Protein 7RII (pdb70)

Radius of gyration: 7.55 Å; Cα contacts (8 Å, |Δi|>4): 58; chains: 1; bounding box: 17×19×12 Å

InterPro domains:
  IPR005535 Cyclotide [PF03784] (1-30)
  IPR005535 Cyclotide [PIRSF037891] (3-30)
  IPR005535 Cyclotide [PS51052] (1-30)
  IPR012323 Cyclotide, bracelet, conserved site [PS60008] (4-13)
  IPR036146 Cyclotide superfamily [SSF57038] (4-30)

Sequence (30 aa):
GFPCGESCVYLPCFTAAIGCSSCKSSKVCYKN

Secondary structure (DSSP, 8-state):
-EEEEEE-SSS--GGGGGT-EEETTEEEE-

GO terms:
  GO:0044179 hemolysis in another organism (P, IDA)
  GO:0051715 cytolysis in another organism (P, IDA)
  GO:0006952 defense response (P,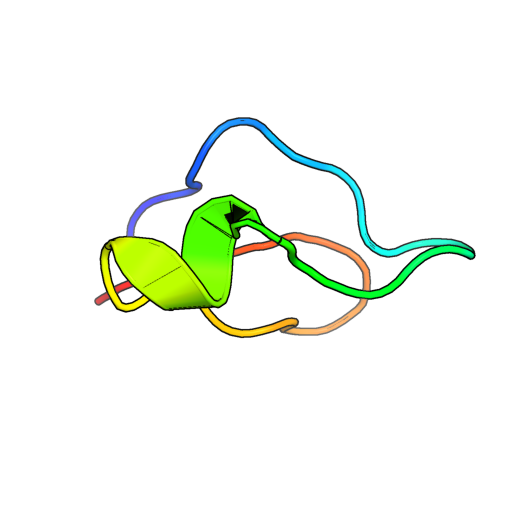 IDA)

B-factor: mean 9.74, std 4.04, range [5.7, 34.99]

Foldseek 3Di:
DAFPPDFPPPPWDPCVVVPWGDDPGTTDDD

Nearest PDB structures (foldseek):
  7rii-assembly1_A  TM=1.034E+00  e=4.623E-05  Pigea enneasperma
  7rih-assembly1_B-2  TM=9.687E-01  e=1.293E-04  Pigea enneasperma
  7rij-assembly1_A  TM=1.004E+00  e=1.822E-04  Pigea enneasperma
  7rih-assembly1_A  TM=4.133E-01  e=1.483E-04  Pigea enneasperma
  7rij-assembly1_B  TM=4.222E-01  e=3.154E-04  Pigea enneasperma

Solvent-accessible surface area: 2374 Å² total; per-residue (Å²): 63,147,86,32,78,45,70,11,103,201,107,81,12,137,29,64,96,118,42,4,65,66,138,110,121,61,0,71,89,129

Structure (mmCIF, N/CA/C/O backbone):
data_7RII
#
_entry.id   7RII
#
_cell.length_a   18.755
_cell.length_b   21.153
_cell.length_c   26.296
_cell.angle_alpha   87.250
_cell.angle_beta   82.940
_cell.angle_gamma   89.130
#
_symmetry.space_group_name_H-M   'P -1'
#
loop_
_entity.id
_entity.type
_entity.pdbx_description
1 polymer 'Cyclotide hyen-D'
2 non-polymer 'PHOSPHATE ION'
3 water water
#
loop_
_atom_site.group_PDB
_atom_site.id
_atom_site.type_symbol
_atom_site.label_atom_id
_atom_site.label_alt_id
_atom_site.label_comp_id
_atom_site.label_asym_id
_atom_site.label_entity_id
_atom_site.label_seq_id
_atom_site.pdbx_PDB_ins_code
_atom_site.Cartn_x
_atom_site.Cartn_y
_atom_site.Cartn_z
_atom_site.occupancy
_atom_site.B_iso_or_equiv
_atom_site.auth_seq_id
_atom_site.auth_comp_id
_atom_site.auth_asym_id
_atom_site.auth_atom_id
_atom_site.pdbx_PDB_model_num
ATOM 1 N N . GLY A 1 1 ? 6.792 11.720 0.397 1.00 6.75 1 GLY A N 1
ATOM 2 C CA . GLY A 1 1 ? 8.129 12.352 0.463 1.00 6.85 1 GLY A CA 1
ATOM 3 C C . GLY A 1 1 ? 8.652 12.549 1.869 1.00 6.82 1 GLY A C 1
ATOM 4 O O . GLY A 1 1 ? 9.817 12.897 2.040 1.00 6.98 1 GLY A O 1
ATOM 10 N N . PHE A 1 2 ? 7.820 12.309 2.881 1.00 6.71 2 PHE A N 1
ATOM 11 C CA . PHE A 1 2 ? 8.182 12.558 4.280 1.00 6.81 2 PHE A CA 1
ATOM 12 C C . PHE A 1 2 ? 8.290 11.258 5.055 1.00 6.55 2 PHE A C 1
ATOM 13 O O . PHE A 1 2 ? 7.397 10.408 4.966 1.00 6.36 2 PHE A O 1
ATOM 30 N N . PRO A 1 3 ? 9.354 11.055 5.822 1.00 6.61 3 PRO A N 1
ATOM 31 C CA . PRO A 1 3 ? 9.440 9.832 6.623 1.00 6.41 3 PRO A CA 1
ATOM 32 C C . PRO A 1 3 ? 8.398 9.820 7.721 1.00 7.36 3 PRO A C 1
ATOM 33 O O . PRO A 1 3 ? 8.022 10.861 8.257 1.00 8.27 3 PRO A O 1
ATOM 44 N N . CYS A 1 4 ? 7.938 8.622 8.058 1.00 6.73 4 CYS A N 1
ATOM 45 C CA . CYS A 1 4 ? 6.913 8.437 9.070 1.00 7.58 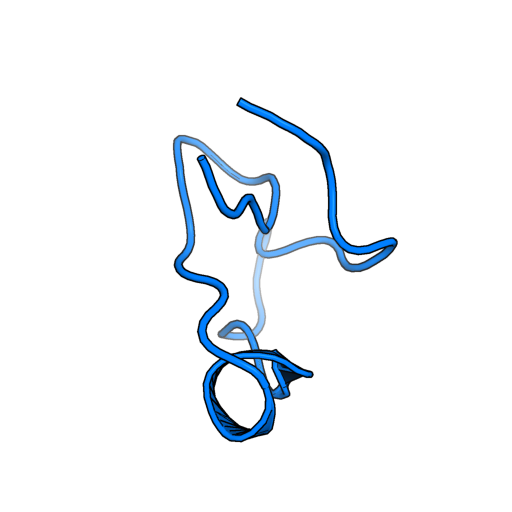4 CYS A CA 1
ATOM 46 C C . CYS A 1 4 ? 7.471 8.033 10.423 1.00 7.60 4 CYS A C 1
ATOM 47 O O . CYS A 1 4 ? 6.694 7.740 11.338 1.00 10.05 4 CYS A O 1
ATOM 54 N N . GLY A 1 5 ? 8.789 8.020 10.584 1.00 6.55 5 GLY A N 1
ATOM 55 C CA . GLY A 1 5 ? 9.402 7.641 11.844 1.00 6.77 5 GLY A CA 1
ATOM 56 C C . GLY A 1 5 ? 9.380 6.160 12.145 1.00 7.10 5 GLY A C 1
ATOM 57 O O . GLY A 1 5 ? 9.207 5.775 13.313 1.00 8.58 5 GLY A O 1
ATOM 61 N N . GLU A 1 6 ? 9.541 5.319 11.133 1.00 6.93 6 GLU A N 1
ATOM 62 C CA . GLU A 1 6 ? 9.425 3.882 11.319 1.00 6.12 6 GLU A CA 1
ATOM 63 C C . GLU A 1 6 ? 10.307 3.190 10.293 1.00 5.90 6 GLU A C 1
ATOM 64 O O . GLU A 1 6 ? 10.188 3.439 9.091 1.00 7.33 6 GLU A O 1
ATOM 76 N N . SER A 1 7 ? 11.196 2.323 10.772 1.00 6.47 7 SER A N 1
ATOM 77 C CA . SER A 1 7 ? 12.016 1.481 9.914 1.00 7.63 7 SER A CA 1
ATOM 78 C C . SER A 1 7 ? 11.197 0.337 9.336 1.00 7.67 7 SER A C 1
ATOM 79 O O . SER A 1 7 ? 10.368 -0.256 10.028 1.00 9.18 7 SER A O 1
ATOM 87 N N . CYS A 1 8 ? 11.443 -0.004 8.079 1.00 5.99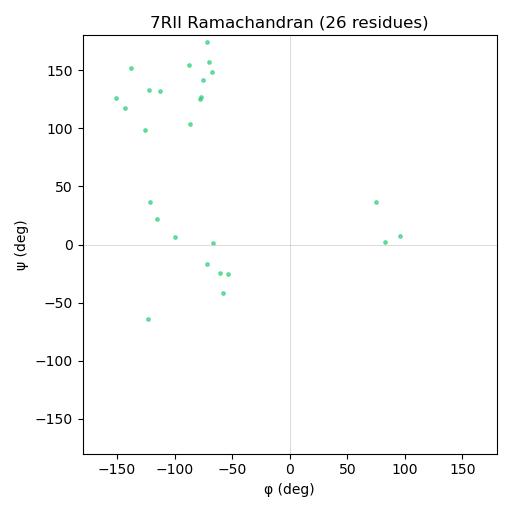 8 CYS A N 1
ATOM 88 C CA . CYS A 1 8 ? 10.960 -1.263 7.525 1.00 6.6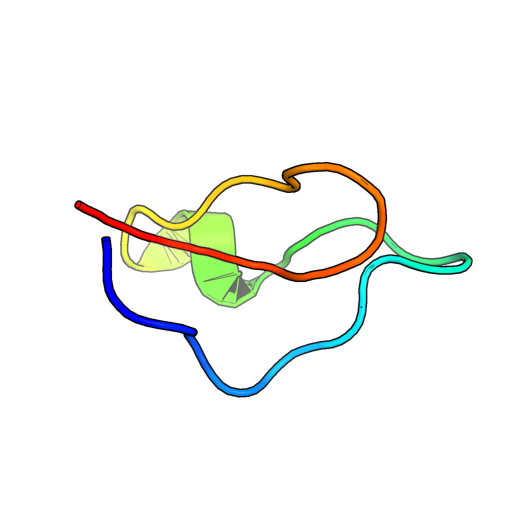9 8 CYS A CA 1
ATOM 89 C C . CYS A 1 8 ? 12.115 -2.109 7.009 1.00 6.62 8 CYS A C 1
ATOM 90 O O . CYS A 1 8 ? 12.015 -2.802 5.991 1.00 6.97 8 CYS A O 1
ATOM 97 N N . VAL A 1 9 ? 13.240 -2.053 7.723 1.00 6.58 9 VAL A N 1
ATOM 98 C CA . VAL A 1 9 ? 14.354 -2.944 7.440 1.00 7.43 9 VAL A CA 1
ATOM 99 C C . VAL A 1 9 ? 13.907 -4.392 7.552 1.00 7.19 9 VAL A C 1
ATOM 100 O O . VAL A 1 9 ? 14.317 -5.248 6.759 1.00 8.47 9 VAL A O 1
ATOM 113 N N . TYR A 1 10 ? 13.100 -4.696 8.566 1.00 6.90 10 TYR A N 1
ATOM 114 C CA . TYR A 1 10 ? 12.583 -6.041 8.786 1.00 7.05 10 TYR A CA 1
ATOM 115 C C . TYR A 1 10 ? 11.062 -6.037 8.826 1.00 7.06 10 TYR A C 1
ATOM 116 O O . TYR A 1 10 ? 10.423 -6.633 7.957 1.00 8.45 10 TYR A O 1
ATOM 134 N N . LEU A 1 11 ? 10.470 -5.367 9.804 1.00 6.72 11 LEU A N 1
ATOM 135 C CA . LEU A 1 11 ? 9.031 -5.316 9.944 1.00 6.54 11 LEU A CA 1
ATOM 136 C C . LEU A 1 11 ? 8.396 -4.487 8.837 1.00 7.23 11 LEU A C 1
ATOM 137 O O . LEU A 1 11 ? 9.035 -3.610 8.253 1.00 8.21 11 LEU A O 1
ATOM 153 N N . PRO A 1 12 ? 7.123 -4.728 8.551 1.00 7.21 12 PRO A N 1
ATOM 154 C CA . PRO A 1 12 ? 6.377 -3.815 7.681 1.00 9.10 12 PRO A CA 1
ATOM 155 C C . PRO A 1 12 ? 6.087 -2.499 8.388 1.00 7.46 12 PRO A C 1
ATOM 156 O O . PRO A 1 12 ? 6.353 -2.310 9.577 1.00 7.75 12 PRO A O 1
ATOM 167 N N . CYS A 1 13 ? 5.520 -1.566 7.621 1.00 6.91 13 CYS A N 1
ATOM 168 C CA . CYS A 1 13 ? 5.160 -0.250 8.139 1.00 7.39 13 CYS A CA 1
ATOM 169 C C . CYS A 1 13 ? 3.768 -0.326 8.740 1.00 7.29 13 CYS A C 1
ATOM 170 O O . CYS A 1 13 ? 2.766 -0.307 8.020 1.00 7.11 13 CYS A O 1
ATOM 177 N N . PHE A 1 14 ? 3.689 -0.366 10.067 1.00 7.42 14 PHE A N 1
ATOM 178 C CA . PHE A 1 14 ? 2.377 -0.269 10.699 1.00 7.64 14 PHE A CA 1
ATOM 179 C C . PHE A 1 14 ? 1.815 1.141 10.587 1.00 6.66 14 PHE A C 1
ATOM 180 O O . PHE A 1 14 ? 0.599 1.322 10.689 1.00 7.07 14 PHE A O 1
ATOM 197 N N . THR A 1 15 ? 2.670 2.119 10.272 1.00 6.48 15 THR A N 1
ATOM 198 C CA . THR A 1 15 ? 2.216 3.452 9.896 1.00 6.57 15 THR A CA 1
ATOM 199 C C . THR A 1 15 ? 1.473 3.443 8.567 1.00 6.66 15 THR A C 1
ATOM 200 O O . THR A 1 15 ? 1.009 4.504 8.150 1.00 6.83 15 THR A O 1
ATOM 211 N N . ALA A 1 16 ? 1.294 2.285 7.928 1.00 6.65 16 ALA A N 1
ATOM 212 C CA . ALA A 1 16 ? 0.300 2.204 6.865 1.00 6.97 16 ALA A CA 1
ATOM 213 C C . ALA A 1 16 ? -1.070 2.684 7.342 1.00 7.49 16 ALA A C 1
ATOM 214 O O . ALA A 1 16 ? -1.877 3.153 6.534 1.00 7.83 16 ALA A O 1
ATOM 221 N N . ALA A 1 17 ? -1.343 2.598 8.653 1.00 7.66 17 ALA A N 1
ATOM 222 C CA . ALA A 1 17 ? -2.605 3.080 9.213 1.00 8.31 17 ALA A CA 1
ATOM 223 C C . ALA A 1 17 ? -2.821 4.571 8.996 1.00 8.49 17 ALA A C 1
ATOM 224 O O . ALA A 1 17 ? -3.976 5.017 8.989 1.00 9.15 17 ALA A O 1
ATOM 231 N N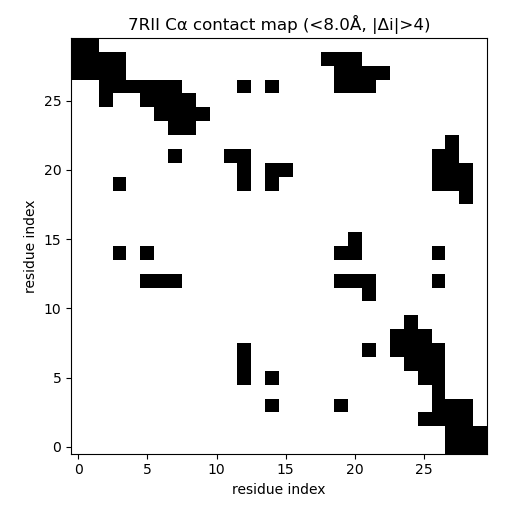 . ILE A 1 18 ? -1.742 5.346 8.822 1.00 8.04 18 ILE A N 1
ATOM 232 C CA . ILE A 1 18 ? -1.793 6.771 8.509 1.00 8.20 18 ILE A CA 1
ATOM 233 C C . ILE A 1 18 ? -1.210 7.056 7.132 1.00 7.82 18 ILE A C 1
ATOM 234 O O . ILE A 1 18 ? -0.796 8.174 6.847 1.00 8.20 18 ILE A O 1
ATOM 250 N N . GLY A 1 19 ? -1.183 6.045 6.275 1.00 7.65 19 GLY A N 1
ATOM 251 C CA . GLY A 1 19 ? -0.905 6.246 4.879 1.00 7.93 19 GLY A CA 1
ATOM 252 C C . GLY A 1 19 ? 0.521 6.037 4.449 1.00 7.68 19 GLY A C 1
ATOM 253 O O . GLY A 1 19 ? 0.831 6.316 3.285 1.00 9.07 19 GLY A O 1
ATOM 257 N N . CYS A 1 20 ? 1.396 5.541 5.316 1.00 6.69 20 CYS A N 1
ATOM 258 C CA . CYS A 1 20 ? 2.792 5.348 4.967 1.00 6.41 20 CYS A CA 1
ATOM 259 C C . CYS A 1 20 ? 3.010 3.984 4.330 1.00 6.69 20 CYS A C 1
ATOM 260 O O . CYS A 1 20 ? 2.260 3.035 4.559 1.00 8.84 20 CYS A O 1
ATOM 267 N N . SER A 1 21 ? 4.057 3.894 3.520 1.00 6.18 21 SER A N 1
ATOM 268 C CA A SER A 1 21 ? 4.434 2.650 2.870 0.57 6.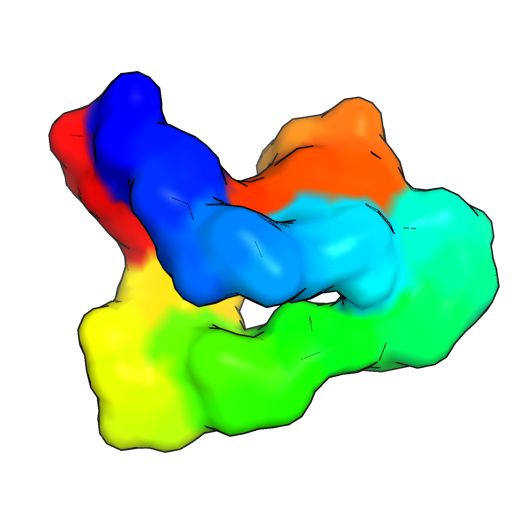75 21 SER A CA 1
ATOM 269 C CA B SER A 1 21 ? 4.432 2.645 2.876 0.43 6.77 21 SER A CA 1
ATOM 270 C C . SER A 1 21 ? 5.944 2.508 2.941 1.00 6.24 21 SER A C 1
ATOM 271 O O . SER A 1 21 ? 6.669 3.487 3.075 1.00 6.10 21 SER A O 1
ATOM 284 N N . CYS A 1 22 ? 6.423 1.275 2.818 1.00 6.24 22 CYS A N 1
ATOM 285 C CA . CYS A 1 22 ? 7.855 1.025 2.875 1.00 6.23 22 CYS A CA 1
ATOM 286 C C . CYS A 1 22 ? 8.502 1.406 1.552 1.00 6.51 22 CYS A C 1
ATOM 287 O O . CYS A 1 22 ? 8.127 0.884 0.495 1.00 6.91 22 CYS A O 1
ATOM 294 N N . LYS A 1 23 ? 9.512 2.272 1.613 1.00 6.45 23 LYS A N 1
ATOM 295 C CA . LYS A 1 23 ? 10.304 2.640 0.443 1.00 7.14 23 LYS A CA 1
ATOM 296 C C . LYS A 1 23 ? 11.767 2.397 0.782 1.00 6.99 23 LYS A C 1
ATOM 297 O O . LYS A 1 23 ? 12.411 3.209 1.445 1.00 7.93 23 LYS A O 1
ATOM 316 N N . SER A 1 24 ? 12.278 1.263 0.345 1.00 7.39 24 SER A N 1
ATOM 317 C CA A SER A 1 24 ? 13.675 0.882 0.523 0.72 8.46 24 SER A CA 1
ATOM 318 C CA B SER A 1 24 ? 13.699 0.958 0.501 0.28 8.47 24 SER A CA 1
ATOM 319 C C . SER A 1 24 ? 14.135 1.115 1.957 1.00 8.71 24 SER A C 1
ATOM 320 O O . SER A 1 24 ? 15.090 1.837 2.269 1.00 10.33 24 SER A O 1
ATOM 334 N N . LYS A 1 25 ? 13.423 0.437 2.834 1.00 7.12 25 LYS A N 1
ATOM 335 C CA . LYS A 1 25 ? 13.698 0.223 4.248 1.00 6.92 25 LYS A CA 1
ATOM 336 C C . LYS A 1 25 ? 1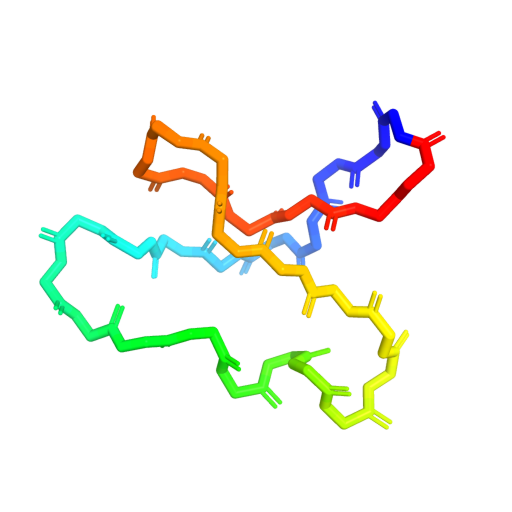3.261 1.370 5.144 1.00 6.54 25 LYS A C 1
ATOM 337 O O . LYS A 1 25 ? 13.400 1.260 6.366 1.00 6.44 25 LYS A O 1
ATOM 356 N N . VAL A 1 26 ? 12.650 2.418 4.598 1.00 6.40 26 VAL A N 1
ATOM 357 C CA . VAL A 1 26 ? 12.134 3.531 5.381 1.00 6.16 26 VAL A CA 1
ATOM 358 C C . VAL A 1 26 ? 10.644 3.660 5.098 1.00 5.93 26 VAL A C 1
ATOM 359 O O . VAL A 1 26 ? 10.229 3.689 3.936 1.00 6.01 26 VAL A O 1
ATOM 372 N N . CYS A 1 27 ? 9.847 3.802 6.151 1.00 5.77 27 CYS A N 1
ATOM 373 C CA . CYS A 1 27 ? 8.435 4.107 5.981 1.00 5.70 27 CYS A CA 1
ATOM 374 C C . CYS A 1 27 ? 8.264 5.580 5.634 1.00 5.76 27 CYS A C 1
ATOM 375 O O . CYS A 1 27 ? 8.742 6.465 6.353 1.00 5.84 27 CYS A O 1
ATOM 382 N N . TYR A 1 28 ? 7.543 5.829 4.533 1.00 5.82 28 TYR A N 1
ATOM 383 C CA . TYR A 1 28 ? 7.440 7.151 3.906 1.00 5.93 28 TYR A CA 1
ATOM 384 C C . TYR A 1 28 ? 5.992 7.409 3.477 1.00 6.04 28 TYR A C 1
ATOM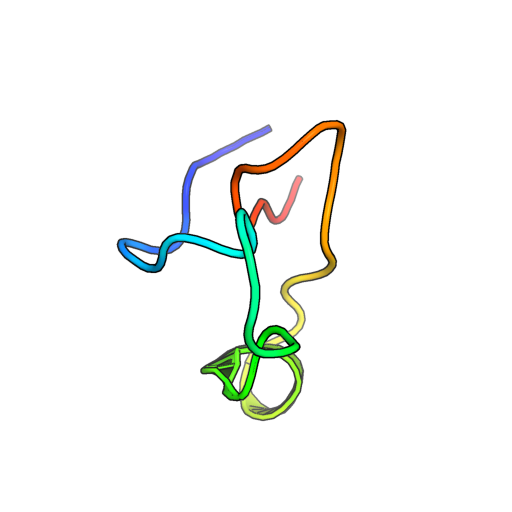 385 O O . TYR A 1 28 ? 5.226 6.492 3.147 1.00 6.39 28 TYR A O 1
ATOM 403 N N . LYS A 1 29 ? 5.642 8.676 3.456 1.00 6.19 29 LYS A N 1
ATOM 404 C CA . LYS A 1 29 ? 4.384 9.136 2.891 1.00 6.41 29 LYS A CA 1
ATOM 405 C C . LYS A 1 29 ? 4.598 10.463 2.190 1.00 6.59 29 LYS A C 1
ATOM 406 O O . LYS A 1 29 ? 4.943 11.457 2.833 1.00 6.69 29 LYS A O 1
ATOM 425 N N . ASN A 1 30 ? 4.374 10.483 0.881 1.00 6.72 30 ASN A N 1
ATOM 426 C CA . ASN A 1 30 ? 4.431 11.712 0.105 1.00 6.96 30 ASN A CA 1
ATOM 427 C C . ASN A 1 30 ? 5.720 12.495 0.326 1.00 6.93 30 ASN A C 1
ATOM 428 O O . ASN A 1 30 ? 5.723 13.722 0.334 1.00 7.17 30 ASN A O 1
#

Organism: Pigea enneasperma (NCBI:txid212266)